Protein AF-A0A831W7E0-F1 (afdb_monomer)

Mean predicted aligned error: 6.82 Å

Nearest PDB structures (foldseek):
  6fxs-assembly1_A  TM=6.109E-01  e=4.363E+00  Trypanosoma brucei brucei TREU927
  7ysv-assembly1_D  TM=3.658E-01  e=7.411E+00  Rattus norvegicus
  1zgh-assembly1_A  TM=3.413E-01  e=7.411E+00  Acetivibrio thermocellus ATCC 27405

Solvent-accessible surface area (backbon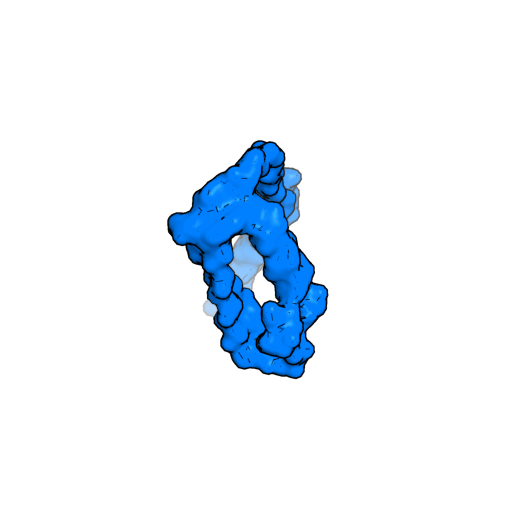e atoms only — not comparable to full-atom values): 5590 Å² total; per-residue (Å²): 110,68,69,57,55,52,50,52,52,50,51,53,51,50,52,51,52,52,56,78,64,41,91,83,43,89,85,60,87,74,84,72,87,78,79,80,82,69,73,76,45,86,26,63,92,43,73,48,76,41,83,38,65,61,34,38,93,49,41,43,64,51,53,55,54,55,65,69,58,31,59,61,58,42,77,46,78,42,69,62,80,47,86,65,48,22,81,80,40,97

Secondary structure (DSSP, 8-state):
-HHHHHHHHHHHHHHHHHHHH-TT-TT-----PPP--------TT-EEEEEESS-TTTHHHHHHHHHTT-TT-EEEEEE-S-SSSHHHH-

Radius of gyration: 21.56 Å; Cα contacts (8 Å, |Δi|>4): 87; chains: 1; bounding box: 42×24×62 Å

Structure (mmCIF, N/CA/C/O backbone):
data_AF-A0A831W7E0-F1
#
_entry.id   AF-A0A831W7E0-F1
#
loop_
_atom_site.group_PDB
_atom_site.id
_atom_site.type_symbol
_atom_site.label_atom_id
_atom_site.label_alt_id
_atom_site.label_comp_id
_atom_site.label_asym_id
_atom_site.label_entity_id
_atom_site.label_seq_id
_atom_site.pdbx_PDB_ins_code
_atom_site.Cartn_x
_atom_site.Cartn_y
_atom_site.Cartn_z
_atom_site.occupancy
_atom_site.B_iso_or_equiv
_atom_site.auth_seq_id
_atom_site.auth_comp_id
_atom_site.auth_asym_id
_atom_site.auth_atom_id
_atom_site.pdbx_PDB_model_num
ATOM 1 N N . MET A 1 1 ? 19.975 13.688 -39.332 1.00 66.25 1 MET A N 1
ATOM 2 C CA . MET A 1 1 ? 19.058 13.786 -38.173 1.00 66.25 1 MET A CA 1
ATOM 3 C C . MET A 1 1 ? 19.115 12.525 -37.330 1.00 66.25 1 MET A C 1
ATOM 5 O O . MET A 1 1 ? 19.282 12.641 -36.125 1.00 66.25 1 MET A O 1
ATOM 9 N N . ASP A 1 2 ? 19.099 11.346 -37.948 1.00 82.56 2 ASP A N 1
ATOM 10 C CA . ASP A 1 2 ? 19.116 10.055 -37.241 1.00 82.56 2 ASP A CA 1
ATOM 11 C C . ASP A 1 2 ? 20.344 9.872 -36.337 1.00 82.56 2 ASP A C 1
ATOM 13 O O . ASP A 1 2 ? 20.203 9.484 -35.183 1.00 82.56 2 ASP A O 1
ATOM 17 N N . SER A 1 3 ? 21.532 10.280 -36.797 1.00 89.69 3 SER A N 1
ATOM 18 C CA . SER A 1 3 ? 22.777 10.181 -36.017 1.00 89.69 3 SER A CA 1
ATOM 19 C C . SER A 1 3 ? 22.783 11.027 -34.734 1.00 89.69 3 SER A C 1
ATOM 21 O O . SER A 1 3 ? 23.433 10.666 -33.754 1.00 89.69 3 SER A O 1
ATOM 23 N N . VAL A 1 4 ? 22.058 12.152 -34.722 1.00 96.19 4 VAL A N 1
ATOM 24 C CA . VAL A 1 4 ? 21.947 13.027 -33.541 1.00 96.19 4 VAL A CA 1
ATOM 25 C C . VAL A 1 4 ? 21.052 12.368 -32.497 1.00 96.19 4 VAL A C 1
ATOM 27 O O . VAL A 1 4 ? 21.430 12.283 -31.331 1.00 96.19 4 VAL A O 1
ATOM 30 N N . TRP A 1 5 ? 19.907 11.826 -32.918 1.00 96.69 5 TRP A N 1
ATOM 31 C CA . TRP A 1 5 ? 19.004 11.094 -32.030 1.00 96.69 5 TRP A CA 1
ATOM 32 C C . TRP A 1 5 ? 19.663 9.848 -31.442 1.00 96.69 5 TRP A C 1
ATOM 34 O O . TRP A 1 5 ? 19.559 9.618 -30.238 1.00 96.69 5 TRP A O 1
ATOM 44 N N . THR A 1 6 ? 20.413 9.088 -32.247 1.00 96.25 6 THR A N 1
ATOM 45 C CA . THR A 1 6 ? 21.162 7.928 -31.742 1.00 96.25 6 THR A CA 1
ATOM 46 C C . THR A 1 6 ? 22.242 8.329 -30.742 1.00 96.25 6 THR A C 1
ATOM 48 O O . THR A 1 6 ? 22.413 7.646 -29.738 1.00 96.25 6 THR A O 1
ATOM 51 N N . ALA A 1 7 ? 22.949 9.442 -30.968 1.00 97.19 7 ALA A N 1
ATOM 52 C CA . ALA A 1 7 ? 23.972 9.922 -30.040 1.00 97.19 7 ALA A CA 1
ATOM 53 C C . ALA A 1 7 ? 23.365 10.374 -28.702 1.00 97.19 7 ALA A C 1
ATOM 55 O O . ALA A 1 7 ? 23.895 10.045 -27.639 1.00 97.19 7 ALA A O 1
ATOM 56 N N . LEU A 1 8 ? 22.224 11.070 -28.740 1.00 97.81 8 LEU A N 1
ATOM 57 C CA . LEU A 1 8 ? 21.489 11.465 -27.537 1.00 97.81 8 LEU A CA 1
ATOM 58 C C . LEU A 1 8 ? 20.971 10.244 -26.768 1.00 97.81 8 LEU A C 1
ATOM 60 O O . LEU A 1 8 ? 21.167 10.162 -25.557 1.00 97.81 8 LEU A O 1
ATOM 64 N N . ALA A 1 9 ? 20.380 9.268 -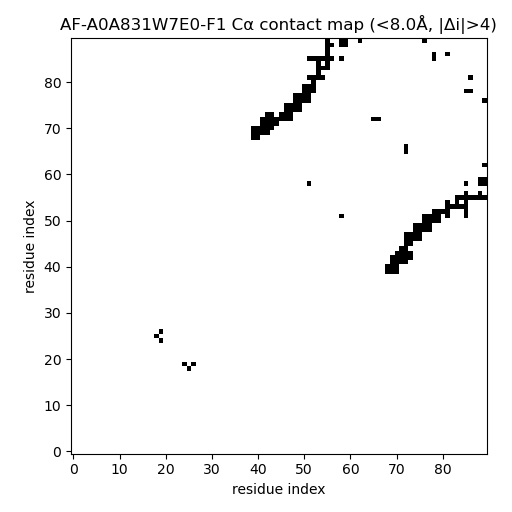27.465 1.00 97.50 9 ALA A N 1
ATOM 65 C CA . ALA A 1 9 ? 19.900 8.029 -26.856 1.00 97.50 9 ALA A CA 1
ATOM 66 C C . ALA A 1 9 ? 21.044 7.217 -26.227 1.00 97.50 9 ALA A C 1
ATOM 68 O O . ALA A 1 9 ? 20.922 6.762 -25.091 1.00 97.50 9 ALA A O 1
ATOM 69 N N . ALA A 1 10 ? 22.178 7.087 -26.923 1.00 97.75 10 ALA A N 1
ATOM 70 C CA . ALA A 1 10 ? 23.358 6.400 -26.401 1.00 97.75 10 ALA A CA 1
ATOM 71 C C . ALA A 1 10 ? 23.935 7.115 -25.171 1.00 97.75 10 ALA A C 1
ATOM 73 O O . ALA A 1 10 ? 24.267 6.466 -24.183 1.00 97.75 10 ALA A O 1
ATOM 74 N N . THR A 1 11 ? 23.994 8.448 -25.193 1.00 98.25 11 THR A N 1
ATOM 75 C CA . THR A 1 11 ? 24.459 9.243 -24.047 1.00 98.25 11 THR A CA 1
ATOM 76 C C . THR A 1 11 ? 23.533 9.069 -22.844 1.00 98.25 11 THR A C 1
ATOM 78 O O . THR A 1 11 ? 24.007 8.802 -21.743 1.00 98.25 11 THR A O 1
ATOM 81 N N . ALA A 1 12 ? 22.214 9.143 -23.042 1.00 98.06 12 ALA A N 1
ATOM 82 C CA . ALA A 1 12 ? 21.242 8.911 -21.975 1.00 98.06 12 ALA A CA 1
ATOM 83 C C . ALA A 1 12 ? 21.352 7.491 -21.398 1.00 98.06 12 ALA A C 1
ATOM 85 O O . ALA A 1 12 ? 21.345 7.322 -20.179 1.00 98.06 12 ALA A O 1
ATOM 86 N N . ALA A 1 13 ? 21.513 6.477 -22.254 1.00 98.06 13 ALA A N 1
ATOM 87 C CA . ALA A 1 13 ? 21.722 5.102 -21.816 1.00 98.06 13 ALA A CA 1
ATOM 88 C C . ALA A 1 13 ? 23.000 4.970 -20.974 1.00 98.06 13 ALA A C 1
ATOM 90 O O . ALA A 1 13 ? 22.962 4.367 -19.905 1.00 98.06 13 ALA A O 1
ATOM 91 N N . LEU A 1 14 ? 24.112 5.575 -21.405 1.00 98.31 14 LEU A N 1
ATOM 92 C CA . LEU A 1 14 ? 25.368 5.575 -20.648 1.00 98.31 14 LEU A CA 1
ATOM 93 C C . LEU A 1 14 ? 25.224 6.255 -19.283 1.00 98.31 14 LEU A C 1
ATOM 95 O O . LEU A 1 14 ? 25.760 5.746 -18.305 1.00 98.31 14 LEU A O 1
ATOM 99 N N . LEU A 1 15 ? 24.474 7.357 -19.191 1.00 97.75 15 LEU A N 1
ATOM 100 C CA . LEU A 1 15 ? 24.192 8.018 -17.914 1.00 97.75 15 LEU A CA 1
ATOM 101 C C . LEU A 1 15 ? 23.365 7.127 -16.977 1.00 97.75 15 LEU A C 1
ATOM 103 O O . LEU A 1 15 ? 23.674 7.052 -15.790 1.00 97.75 15 LEU A O 1
ATOM 107 N N . TRP A 1 16 ? 22.364 6.407 -17.495 1.00 97.38 16 TRP A N 1
ATOM 108 C CA . TRP A 1 16 ? 21.603 5.429 -16.708 1.00 97.38 16 TRP A CA 1
ATOM 109 C C . TRP A 1 16 ? 22.465 4.254 -16.243 1.00 97.38 16 TRP A C 1
ATOM 111 O O . TRP A 1 16 ? 22.379 3.864 -15.080 1.00 97.38 16 TRP A O 1
ATOM 121 N N . TRP A 1 17 ? 23.325 3.715 -17.109 1.00 97.69 17 TRP A N 1
ATOM 122 C CA . TRP A 1 17 ? 24.274 2.662 -16.735 1.00 97.69 17 TRP A CA 1
ATOM 123 C C . TRP A 1 17 ? 25.271 3.139 -15.682 1.00 97.69 17 TRP A C 1
ATOM 125 O O . TRP A 1 17 ? 25.520 2.427 -14.713 1.00 97.69 17 TRP A O 1
ATOM 135 N N . ALA A 1 18 ? 25.807 4.350 -15.844 1.00 96.94 18 ALA A N 1
ATOM 136 C CA . ALA A 1 18 ? 26.696 4.962 -14.869 1.00 96.94 18 ALA A CA 1
ATOM 137 C C . ALA A 1 18 ? 25.987 5.155 -13.528 1.00 96.94 18 ALA A C 1
ATOM 139 O O . ALA A 1 18 ? 26.560 4.775 -12.512 1.00 96.94 18 ALA A O 1
ATOM 140 N N . LEU A 1 19 ? 24.740 5.659 -13.531 1.00 96.88 19 LEU A N 1
ATOM 141 C CA . LEU A 1 19 ? 23.896 5.732 -12.341 1.00 96.88 19 LEU A CA 1
ATOM 142 C C . LEU A 1 19 ? 23.821 4.342 -11.713 1.00 96.88 19 LEU A C 1
ATOM 144 O O . LEU A 1 19 ? 24.369 4.197 -10.638 1.00 96.88 19 LEU A O 1
ATOM 148 N N . LEU A 1 20 ? 23.307 3.317 -12.405 1.00 96.00 20 LEU A N 1
ATOM 149 C CA . LEU A 1 20 ? 23.155 1.934 -11.908 1.00 96.00 20 LEU A CA 1
ATOM 150 C C . LEU A 1 20 ? 24.454 1.238 -11.446 1.00 96.00 20 LEU A C 1
ATOM 152 O O . LEU A 1 20 ? 24.390 0.225 -10.747 1.00 96.00 20 LEU A O 1
ATOM 156 N N . ALA A 1 21 ? 25.627 1.745 -11.822 1.00 95.88 21 ALA A N 1
ATOM 157 C CA . ALA A 1 21 ? 26.919 1.207 -11.402 1.00 95.88 21 ALA A CA 1
ATOM 158 C C . ALA A 1 21 ? 27.468 1.850 -10.113 1.00 95.88 21 ALA A C 1
ATOM 160 O O . ALA A 1 21 ? 28.433 1.332 -9.546 1.00 95.88 21 ALA A O 1
ATOM 161 N N . LEU A 1 22 ? 26.886 2.955 -9.621 1.00 96.12 22 LEU A N 1
ATOM 162 C CA . LEU A 1 22 ? 27.401 3.651 -8.434 1.00 96.12 22 LEU A CA 1
ATOM 163 C C . LEU A 1 22 ? 27.305 2.762 -7.178 1.00 96.12 22 LEU A C 1
ATOM 165 O O . LEU A 1 22 ? 26.233 2.231 -6.868 1.00 96.12 22 LEU A O 1
ATOM 169 N N . PRO A 1 23 ? 28.387 2.632 -6.389 1.00 93.94 23 PRO A N 1
ATOM 170 C CA . PRO A 1 23 ? 28.452 1.658 -5.299 1.00 93.94 23 PRO A CA 1
ATOM 171 C C . PRO A 1 23 ? 27.460 1.933 -4.159 1.00 93.94 23 PRO A C 1
ATOM 173 O O . PRO A 1 23 ? 27.031 0.994 -3.492 1.00 93.94 23 PRO A O 1
ATOM 176 N N . TRP A 1 24 ? 27.041 3.189 -3.962 1.00 91.94 24 TRP A N 1
ATOM 177 C CA . TRP A 1 24 ? 26.067 3.575 -2.930 1.00 91.94 24 TRP A CA 1
ATOM 178 C C . TRP A 1 24 ? 24.602 3.362 -3.339 1.00 91.94 24 TRP A C 1
ATOM 180 O O . TRP A 1 24 ? 23.708 3.636 -2.545 1.00 91.94 24 TRP A O 1
ATOM 190 N N . ARG A 1 25 ? 24.345 2.848 -4.551 1.00 92.00 25 ARG A N 1
ATOM 191 C CA . ARG A 1 25 ? 23.009 2.485 -5.057 1.00 92.00 25 ARG A CA 1
ATOM 192 C C . ARG A 1 25 ? 21.922 3.542 -4.776 1.00 92.00 25 ARG A C 1
ATOM 194 O O . ARG A 1 25 ? 20.906 3.196 -4.180 1.00 92.00 25 ARG A O 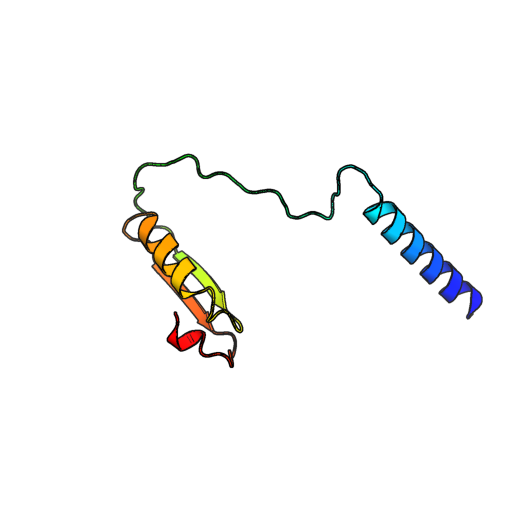1
ATOM 201 N N . PRO A 1 26 ? 22.081 4.805 -5.221 1.00 89.31 26 PRO A N 1
ATOM 202 C CA . PRO A 1 26 ? 21.137 5.898 -4.953 1.00 89.31 26 PRO A CA 1
ATOM 203 C C . PRO A 1 26 ? 19.709 5.654 -5.467 1.00 89.31 26 PRO A C 1
ATOM 205 O O . PRO A 1 26 ? 18.779 6.304 -5.011 1.00 89.31 26 PRO A O 1
ATOM 208 N N . TRP A 1 27 ? 19.510 4.710 -6.392 1.00 89.19 27 TRP A N 1
ATOM 209 C CA . TRP A 1 27 ? 18.182 4.281 -6.855 1.00 89.19 27 TRP A CA 1
ATOM 210 C C . TRP A 1 27 ? 17.507 3.265 -5.922 1.00 89.19 27 TRP A C 1
ATOM 212 O O . TRP A 1 27 ? 16.367 2.868 -6.160 1.00 89.19 27 TRP A O 1
ATOM 222 N N . ARG A 1 28 ? 18.207 2.768 -4.897 1.00 91.88 28 ARG A N 1
ATOM 223 C CA . ARG A 1 28 ? 17.702 1.713 -4.022 1.00 91.88 28 ARG A CA 1
ATOM 224 C C . ARG A 1 28 ? 16.876 2.316 -2.889 1.00 91.88 28 ARG A C 1
ATOM 226 O O . ARG A 1 28 ? 17.418 2.862 -1.939 1.00 91.88 28 ARG A O 1
ATOM 233 N N . THR A 1 29 ? 15.572 2.074 -2.908 1.00 87.44 29 THR A N 1
ATOM 234 C CA . THR A 1 29 ? 14.643 2.403 -1.815 1.00 87.44 29 THR A CA 1
ATOM 235 C C . THR A 1 29 ? 14.632 1.307 -0.738 1.00 87.44 29 THR A C 1
ATOM 237 O O . THR A 1 29 ? 13.594 0.720 -0.441 1.00 87.44 29 THR A O 1
ATOM 240 N N . ALA A 1 30 ? 15.809 0.942 -0.216 1.00 84.12 30 ALA A N 1
ATOM 241 C CA . ALA A 1 30 ? 15.940 -0.106 0.810 1.00 84.12 30 ALA A CA 1
ATOM 242 C C . ALA A 1 30 ? 15.991 0.432 2.243 1.00 84.12 30 ALA A C 1
ATOM 244 O O . ALA A 1 30 ? 15.999 -0.368 3.180 1.00 84.12 30 ALA A O 1
ATOM 245 N N . GLU A 1 31 ? 16.046 1.752 2.414 1.00 82.81 31 GLU A N 1
ATOM 246 C CA . GLU A 1 31 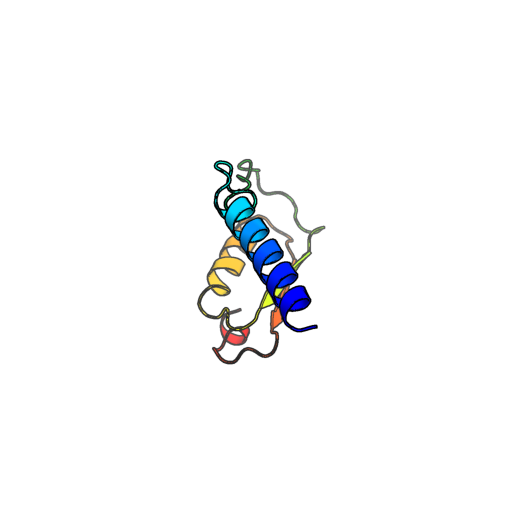? 15.988 2.361 3.735 1.00 82.81 31 GLU A CA 1
ATOM 247 C C . GLU A 1 31 ? 14.664 2.010 4.413 1.00 82.81 31 GLU A C 1
ATOM 249 O O . GLU A 1 31 ? 13.581 2.129 3.837 1.00 82.81 31 GLU A O 1
ATOM 254 N N . ARG A 1 32 ? 14.773 1.533 5.650 1.00 81.69 32 ARG A N 1
ATOM 255 C CA . ARG A 1 32 ? 13.646 1.242 6.525 1.00 81.69 32 ARG A CA 1
ATOM 256 C C . ARG A 1 32 ? 13.803 2.115 7.751 1.00 81.69 32 ARG A C 1
ATOM 258 O O . ARG A 1 32 ? 14.818 2.030 8.434 1.00 81.69 32 ARG A O 1
ATOM 265 N N . LEU A 1 33 ? 12.803 2.946 8.014 1.00 82.19 33 LEU A N 1
ATOM 266 C CA . LEU A 1 33 ? 12.723 3.664 9.277 1.00 82.19 33 LEU A CA 1
ATOM 267 C C . LEU A 1 33 ? 12.341 2.651 10.356 1.00 82.19 33 LEU A C 1
ATOM 269 O O . LEU A 1 33 ? 11.287 2.017 10.271 1.00 82.19 33 LEU A O 1
ATOM 273 N N . GLU A 1 34 ? 13.214 2.462 11.340 1.00 79.94 34 GLU A N 1
ATOM 274 C CA . GLU A 1 34 ? 12.879 1.670 12.517 1.00 79.94 34 GLU A CA 1
ATOM 275 C C . GLU A 1 34 ? 11.963 2.490 13.427 1.00 79.94 34 GLU A C 1
ATOM 277 O O . GLU A 1 34 ? 12.241 3.647 13.747 1.00 79.94 34 GLU A O 1
ATOM 282 N N . GLY A 1 35 ? 10.847 1.889 13.839 1.00 71.94 35 GLY A N 1
ATOM 283 C CA . GLY A 1 35 ? 9.996 2.485 14.858 1.00 71.94 35 GLY A CA 1
ATOM 284 C C . GLY A 1 35 ? 10.708 2.440 16.205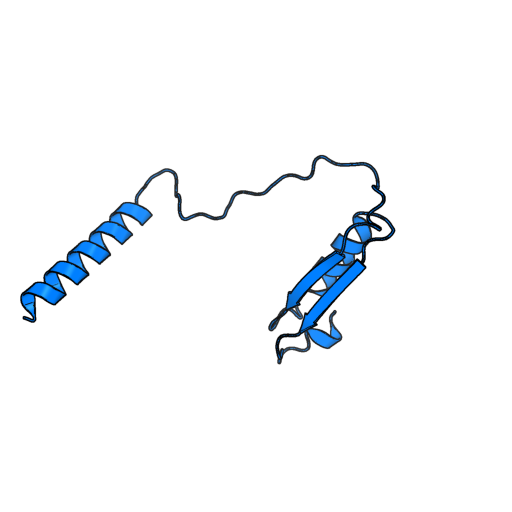 1.00 71.94 35 GLY A C 1
ATOM 285 O O . GLY A 1 35 ? 11.141 1.375 16.643 1.00 71.94 35 GLY A O 1
ATOM 286 N N . THR A 1 36 ? 10.796 3.576 16.895 1.00 70.50 36 THR A N 1
ATOM 287 C CA . THR A 1 36 ? 11.396 3.683 18.232 1.00 70.50 36 THR A CA 1
ATOM 288 C C . THR A 1 36 ? 10.455 3.127 19.306 1.00 70.50 36 THR A C 1
ATOM 290 O O . THR A 1 36 ? 10.096 3.867 20.211 1.00 70.50 36 THR A O 1
ATOM 293 N N . GLY A 1 37 ? 9.978 1.881 19.172 1.00 65.62 37 GLY A N 1
ATOM 294 C CA . GLY A 1 37 ? 9.200 1.126 20.174 1.00 65.62 37 GLY A CA 1
ATOM 295 C C . GLY A 1 37 ? 8.301 1.956 21.100 1.00 65.62 37 GLY A C 1
ATOM 296 O O . GLY A 1 37 ? 8.367 1.784 22.316 1.00 65.62 37 GLY A O 1
ATOM 297 N N . ALA A 1 38 ? 7.548 2.917 20.553 1.00 64.69 38 ALA A N 1
ATOM 298 C CA . ALA A 1 38 ? 6.896 3.932 21.366 1.00 64.69 38 ALA A CA 1
ATOM 299 C C . ALA A 1 38 ? 5.700 3.320 22.100 1.00 64.69 38 ALA A C 1
ATOM 301 O O . ALA A 1 38 ? 4.968 2.502 21.541 1.00 64.69 38 ALA A O 1
ATOM 302 N N . ALA A 1 39 ? 5.502 3.727 23.356 1.00 65.88 39 ALA A N 1
ATOM 303 C CA . ALA A 1 39 ? 4.289 3.413 24.097 1.00 65.88 39 ALA A CA 1
ATOM 304 C C . ALA A 1 39 ? 3.051 3.845 23.294 1.00 65.88 39 ALA A C 1
ATOM 306 O O . ALA A 1 39 ? 3.120 4.809 22.524 1.00 65.88 39 AL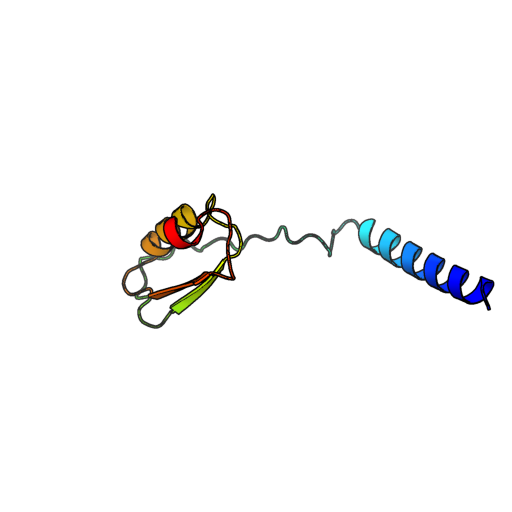A A O 1
ATOM 307 N N . ALA A 1 40 ? 1.932 3.138 23.491 1.00 68.62 40 ALA A N 1
ATOM 308 C CA . ALA A 1 40 ? 0.665 3.434 22.831 1.00 68.62 40 ALA A CA 1
ATOM 309 C C . ALA A 1 40 ? 0.367 4.938 22.923 1.00 68.62 40 ALA A C 1
ATOM 311 O O . ALA A 1 40 ? 0.122 5.475 24.003 1.00 68.62 40 ALA A O 1
ATOM 312 N N . SER A 1 41 ? 0.467 5.614 21.782 1.00 76.75 41 SER A N 1
ATOM 313 C CA . SER A 1 41 ? 0.200 7.042 21.666 1.00 76.75 41 SER A CA 1
ATOM 314 C C . SER A 1 41 ? -1.273 7.232 21.325 1.00 76.75 41 SER A C 1
ATOM 316 O O . SER A 1 41 ? -1.871 6.377 20.672 1.00 76.75 41 SER A O 1
ATOM 318 N N . ASP A 1 42 ? -1.875 8.334 21.769 1.00 87.06 42 ASP A N 1
ATOM 319 C CA . ASP A 1 42 ? -3.193 8.718 21.269 1.00 87.06 42 ASP A CA 1
ATOM 320 C C . ASP A 1 42 ? -3.060 9.127 19.797 1.00 87.06 42 ASP A C 1
ATOM 322 O O . ASP A 1 42 ? -2.390 10.109 19.470 1.00 87.06 42 ASP A O 1
ATOM 326 N N . LEU A 1 43 ? -3.672 8.346 18.906 1.00 92.00 43 LEU A N 1
ATOM 327 C CA . LEU A 1 43 ? -3.620 8.556 17.461 1.00 92.00 43 LEU A CA 1
ATOM 328 C C . LEU A 1 43 ? -4.895 9.213 16.918 1.00 92.00 43 LEU A C 1
ATOM 330 O O . LEU A 1 43 ? -5.071 9.279 15.703 1.00 92.00 43 LEU A O 1
ATOM 334 N N . SER A 1 44 ? -5.770 9.739 17.780 1.00 94.00 44 SER A N 1
ATOM 335 C CA . SER A 1 44 ? -7.019 10.411 17.381 1.00 94.00 44 SER A CA 1
ATOM 336 C C . SER A 1 44 ? -6.820 11.595 16.421 1.00 94.00 44 SER A C 1
ATOM 338 O O . SER A 1 44 ? -7.689 11.887 15.592 1.00 94.00 44 SER A O 1
ATOM 340 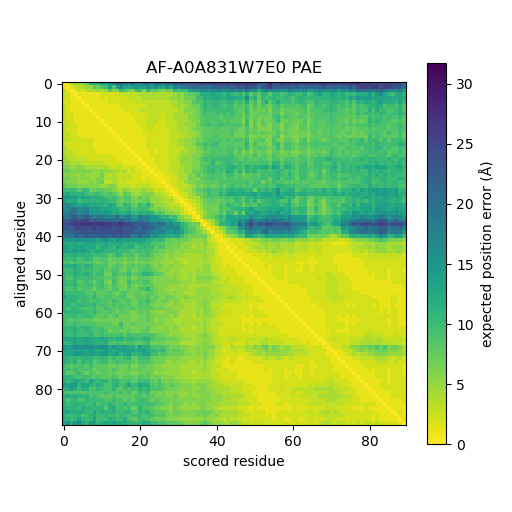N N . GLY A 1 45 ? -5.657 12.253 16.484 1.00 94.62 45 GLY A N 1
ATOM 341 C CA . GLY A 1 45 ? -5.254 13.325 15.569 1.00 94.62 45 GLY A CA 1
ATOM 342 C C . GLY A 1 45 ? -4.739 12.855 14.202 1.00 94.62 45 GLY A C 1
ATOM 343 O O . GLY A 1 45 ? -4.492 13.691 13.334 1.00 94.62 45 GLY A O 1
ATOM 344 N N . VAL A 1 46 ? -4.576 11.546 13.988 1.00 93.81 46 VAL A N 1
ATOM 345 C CA . VAL A 1 46 ? -3.988 10.961 12.776 1.00 93.81 46 VAL A CA 1
ATOM 346 C C . VAL A 1 46 ? -5.048 10.194 11.986 1.00 93.81 46 VAL A C 1
ATOM 348 O O . VAL A 1 46 ? -5.822 9.405 12.528 1.00 93.81 46 VAL A O 1
ATOM 351 N N . THR A 1 47 ? -5.060 10.402 10.669 1.00 96.88 47 THR A N 1
ATOM 352 C CA . THR A 1 47 ? -5.852 9.600 9.731 1.00 96.88 47 THR A CA 1
ATOM 353 C C . THR A 1 47 ? -4.920 8.997 8.686 1.00 96.88 47 THR A C 1
ATOM 355 O O . THR A 1 47 ? -4.200 9.727 8.007 1.00 96.88 47 THR A O 1
ATOM 358 N N . VAL A 1 48 ? -4.944 7.675 8.542 1.00 96.94 48 VAL A N 1
ATOM 359 C CA . VAL A 1 48 ? -4.217 6.943 7.499 1.00 96.94 48 VAL A CA 1
ATOM 360 C C . VAL A 1 48 ? -5.104 6.837 6.267 1.00 96.94 48 VAL A C 1
ATOM 362 O O . VAL A 1 48 ? -6.219 6.328 6.350 1.00 96.94 48 VAL A O 1
ATOM 365 N N . LEU A 1 49 ? -4.604 7.297 5.124 1.00 97.88 49 LEU A N 1
ATOM 366 C CA . LEU A 1 49 ? -5.238 7.120 3.821 1.00 97.88 49 LEU A CA 1
ATOM 367 C C . LEU A 1 49 ? -4.454 6.066 3.035 1.00 97.88 49 LEU A C 1
ATOM 369 O O . LEU A 1 49 ? -3.252 6.236 2.829 1.00 97.88 49 LEU A O 1
ATOM 373 N N . ILE A 1 50 ? -5.119 4.996 2.606 1.00 97.44 50 ILE A N 1
ATOM 374 C CA . ILE A 1 50 ? -4.502 3.887 1.870 1.00 97.44 50 ILE A CA 1
ATOM 375 C C . ILE A 1 50 ? -5.135 3.803 0.478 1.00 97.44 50 ILE A C 1
ATOM 377 O O . ILE A 1 50 ? -6.263 3.321 0.372 1.00 97.44 50 ILE A O 1
ATOM 381 N N . PRO A 1 51 ? -4.454 4.249 -0.590 1.00 97.62 51 PRO A N 1
ATOM 382 C CA . PRO A 1 51 ? -4.846 3.883 -1.946 1.00 97.62 51 PRO A CA 1
ATOM 383 C C . PRO A 1 51 ? -4.540 2.398 -2.173 1.00 97.62 51 PRO A C 1
ATOM 385 O O . PRO A 1 51 ? -3.438 1.944 -1.859 1.00 97.62 51 PRO A O 1
ATOM 388 N N . ALA A 1 52 ? -5.499 1.642 -2.701 1.00 97.69 52 ALA A N 1
ATOM 389 C CA . ALA A 1 52 ? -5.363 0.206 -2.909 1.00 97.69 52 ALA A CA 1
ATOM 390 C C . ALA A 1 52 ? -5.817 -0.190 -4.324 1.00 97.69 52 ALA A C 1
ATOM 392 O O . ALA A 1 52 ? -6.962 0.053 -4.693 1.00 97.69 52 ALA A O 1
ATOM 393 N N . ARG A 1 53 ? -4.921 -0.814 -5.103 1.00 98.12 53 ARG A N 1
ATOM 394 C CA . ARG A 1 53 ? -5.222 -1.460 -6.393 1.00 98.12 53 ARG A CA 1
ATOM 395 C C . ARG A 1 53 ? -4.649 -2.866 -6.369 1.00 98.12 53 ARG A C 1
ATOM 397 O O . ARG A 1 53 ? -3.435 -3.032 -6.431 1.00 98.12 53 ARG A O 1
ATOM 404 N N . ASN A 1 54 ? -5.517 -3.866 -6.366 1.00 98.19 54 ASN A N 1
ATOM 405 C CA . ASN A 1 54 ? -5.129 -5.274 -6.354 1.00 98.19 54 ASN A CA 1
ATOM 406 C C . ASN A 1 54 ? -4.185 -5.656 -5.187 1.00 98.19 54 ASN A C 1
ATOM 408 O O . ASN A 1 54 ? -3.127 -6.259 -5.377 1.00 98.19 54 ASN A O 1
ATOM 412 N N . GLU A 1 55 ? -4.573 -5.269 -3.973 1.00 98.25 55 GLU A N 1
ATOM 413 C CA . GLU A 1 55 ? -3.861 -5.492 -2.712 1.00 98.25 55 GLU A CA 1
ATOM 414 C C . GLU A 1 55 ? -4.555 -6.545 -1.821 1.00 98.25 55 GLU A C 1
ATOM 416 O O . GLU A 1 55 ? -4.316 -6.595 -0.611 1.00 98.25 55 GLU A O 1
ATOM 421 N N . ALA A 1 56 ? -5.412 -7.420 -2.366 1.00 98.12 56 ALA A N 1
ATOM 422 C CA . ALA A 1 56 ? -6.178 -8.385 -1.561 1.00 98.12 56 ALA A CA 1
ATOM 423 C C . ALA A 1 56 ? -5.286 -9.293 -0.693 1.00 98.12 56 ALA A C 1
ATOM 425 O O . ALA A 1 56 ? -5.658 -9.680 0.414 1.00 98.12 56 ALA A O 1
ATOM 426 N N . ALA A 1 57 ? -4.075 -9.603 -1.166 1.00 98.12 57 ALA A N 1
ATOM 427 C CA . ALA A 1 57 ? -3.112 -10.437 -0.448 1.00 98.12 57 ALA A CA 1
ATOM 428 C C . ALA A 1 57 ? -2.423 -9.731 0.739 1.00 98.12 57 ALA A C 1
ATOM 430 O O . ALA A 1 57 ? -1.818 -10.391 1.588 1.00 98.12 57 ALA A O 1
ATOM 431 N N . THR A 1 58 ? -2.455 -8.399 0.799 1.00 97.50 58 THR A N 1
ATOM 432 C CA . THR A 1 58 ? -1.639 -7.592 1.723 1.00 97.50 58 THR A CA 1
ATOM 433 C C . THR A 1 58 ? -2.484 -6.711 2.639 1.00 97.50 58 THR A C 1
ATOM 435 O O . THR A 1 58 ? -2.100 -6.533 3.802 1.00 97.50 58 THR A O 1
ATOM 438 N N . ILE A 1 59 ? -3.627 -6.203 2.163 1.00 97.88 59 ILE A N 1
ATOM 439 C CA . ILE A 1 59 ? -4.405 -5.147 2.825 1.00 97.88 59 ILE A CA 1
ATOM 440 C C . ILE A 1 59 ? -4.852 -5.537 4.237 1.00 97.88 59 ILE A C 1
ATOM 442 O O . ILE A 1 59 ? -4.610 -4.783 5.179 1.00 97.88 59 ILE A O 1
ATOM 446 N N . GLY A 1 60 ? -5.354 -6.759 4.442 1.00 97.31 60 GLY A N 1
ATOM 447 C CA . GLY A 1 60 ? -5.788 -7.219 5.767 1.00 97.31 60 GLY A CA 1
ATOM 448 C C . GLY A 1 60 ? -4.658 -7.227 6.807 1.00 97.31 60 GLY A C 1
ATOM 449 O O . GLY A 1 60 ? -4.843 -6.805 7.950 1.00 97.31 60 GLY A O 1
ATOM 450 N N . ARG A 1 61 ? -3.438 -7.623 6.411 1.00 97.25 61 ARG A N 1
ATOM 451 C CA . ARG A 1 61 ? -2.257 -7.582 7.296 1.00 97.25 61 ARG A CA 1
ATOM 452 C C . ARG A 1 61 ? -1.863 -6.145 7.642 1.00 97.25 61 ARG A C 1
ATOM 454 O O . ARG A 1 61 ? -1.423 -5.895 8.762 1.00 97.25 61 ARG A O 1
ATOM 461 N N . ILE A 1 62 ? -1.995 -5.217 6.695 1.00 95.69 62 ILE A N 1
ATOM 462 C CA . ILE A 1 62 ? -1.699 -3.794 6.908 1.00 95.69 62 ILE A CA 1
ATOM 463 C C . ILE A 1 62 ? -2.683 -3.205 7.920 1.00 95.69 62 ILE A C 1
ATOM 465 O O . ILE A 1 62 ? -2.254 -2.588 8.893 1.00 95.69 62 ILE A O 1
ATOM 469 N N . LEU A 1 63 ? -3.982 -3.448 7.743 1.00 96.25 63 LEU A N 1
ATOM 470 C CA . LEU A 1 63 ? -5.019 -2.946 8.645 1.00 96.25 63 LEU A CA 1
ATOM 471 C C . LEU A 1 63 ? -4.871 -3.510 10.061 1.00 96.25 63 LEU A C 1
A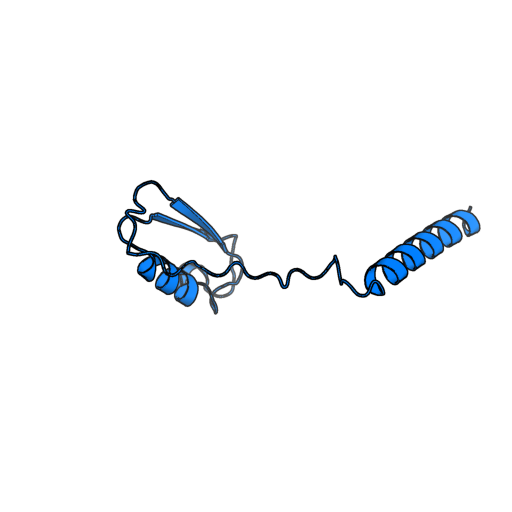TOM 473 O O . LEU A 1 63 ? -4.931 -2.752 11.029 1.00 96.25 63 LEU A O 1
ATOM 477 N N . ALA A 1 64 ? -4.573 -4.806 10.192 1.00 94.38 64 ALA A N 1
ATOM 478 C CA . ALA A 1 64 ? -4.280 -5.419 11.486 1.00 94.38 64 ALA A CA 1
ATOM 479 C C . ALA A 1 64 ? -3.050 -4.789 12.165 1.00 94.38 64 ALA A C 1
ATOM 481 O O . ALA A 1 64 ? -3.071 -4.515 13.365 1.00 94.38 64 ALA A O 1
ATOM 482 N N . ALA A 1 65 ? -1.985 -4.514 11.404 1.00 92.12 65 ALA A N 1
ATOM 483 C CA . ALA A 1 65 ? -0.789 -3.862 11.931 1.00 92.12 65 ALA A CA 1
ATOM 484 C C . ALA A 1 65 ? -1.052 -2.409 12.365 1.00 92.12 65 ALA A C 1
ATOM 486 O O . ALA A 1 65 ? -0.506 -1.977 13.379 1.00 92.12 65 ALA A O 1
ATOM 487 N N . LEU A 1 66 ? -1.893 -1.669 11.632 1.00 92.38 66 LEU A N 1
ATOM 488 C CA . LEU A 1 66 ? -2.303 -0.305 11.983 1.00 92.38 66 LEU A CA 1
ATOM 489 C C . LEU A 1 66 ? -3.171 -0.277 13.243 1.00 92.38 66 LEU A C 1
ATOM 491 O O . LEU A 1 66 ? -2.932 0.547 14.122 1.00 92.38 66 LEU A O 1
ATOM 495 N N . ALA A 1 67 ? -4.114 -1.212 13.375 1.00 89.94 67 ALA A N 1
ATOM 496 C CA . ALA A 1 67 ? -4.931 -1.355 14.580 1.00 89.94 67 ALA A CA 1
ATOM 497 C C . ALA A 1 67 ? -4.081 -1.624 15.838 1.00 89.94 67 ALA A C 1
ATOM 499 O O . ALA A 1 67 ? -4.461 -1.232 16.939 1.00 89.94 67 ALA A O 1
ATOM 500 N N . GLY A 1 68 ? -2.912 -2.253 15.675 1.00 88.75 68 GLY A N 1
ATOM 501 C CA . GLY A 1 68 ? -1.955 -2.501 16.754 1.00 88.75 68 GLY A CA 1
ATOM 502 C C . GLY A 1 68 ? -1.079 -1.306 17.158 1.00 88.75 68 GLY A C 1
ATOM 503 O O . GLY A 1 68 ? -0.362 -1.419 18.148 1.00 88.75 68 GLY A O 1
ATOM 504 N N . GLN A 1 69 ? -1.102 -0.179 16.431 1.00 87.06 69 GLN A N 1
ATOM 505 C CA . GLN A 1 69 ? -0.239 0.983 16.721 1.00 87.06 69 GLN A CA 1
ATOM 506 C C . GLN A 1 69 ? -0.716 1.801 17.932 1.00 87.06 69 GLN A C 1
ATOM 508 O O . GLN A 1 69 ? 0.098 2.378 18.651 1.00 87.06 69 GLN A O 1
ATOM 513 N N . GLY A 1 70 ? -2.028 1.876 18.158 1.00 86.31 70 GLY A N 1
ATOM 514 C CA . GLY A 1 70 ? -2.606 2.676 19.234 1.00 86.31 70 GLY A CA 1
ATOM 515 C C . GLY A 1 70 ? -4.086 2.998 19.015 1.00 86.31 70 GLY A C 1
ATOM 516 O O . GLY A 1 70 ? -4.607 2.836 17.908 1.00 86.31 70 GLY A O 1
ATOM 517 N N . PRO A 1 71 ? -4.792 3.440 20.066 1.00 88.94 71 PRO A N 1
ATOM 518 C CA . PRO A 1 71 ? -6.205 3.787 19.981 1.00 88.94 71 PRO A CA 1
ATOM 519 C C . PRO A 1 71 ? -6.434 5.080 19.183 1.00 88.94 71 PRO A C 1
ATOM 521 O O . PRO A 1 71 ? -5.563 5.942 19.085 1.00 88.94 71 PRO A O 1
ATOM 524 N N . GLY A 1 72 ? -7.646 5.235 18.644 1.00 90.69 72 GLY A N 1
ATOM 525 C CA . GLY A 1 72 ? -8.095 6.477 18.000 1.00 90.69 72 GLY A CA 1
ATOM 526 C C . GLY A 1 72 ? -7.649 6.666 16.547 1.00 90.69 72 GLY A C 1
ATOM 527 O O . GLY A 1 72 ? -8.147 7.577 15.889 1.00 90.69 72 GLY A O 1
ATOM 528 N N . LEU A 1 73 ? -6.779 5.798 16.021 1.00 93.88 73 LEU A N 1
ATOM 529 C CA . LEU A 1 73 ? -6.328 5.865 14.634 1.00 93.88 73 LEU A CA 1
ATOM 530 C C . LEU A 1 73 ? -7.501 5.656 13.665 1.00 93.88 73 LEU A C 1
ATOM 532 O O . LEU A 1 73 ? -8.169 4.621 13.692 1.00 93.88 73 LEU A O 1
ATOM 536 N N . ARG A 1 74 ? -7.728 6.621 12.772 1.00 96.44 74 ARG A N 1
ATOM 537 C CA . ARG A 1 74 ? -8.699 6.479 11.678 1.00 96.44 74 ARG A CA 1
ATOM 538 C C . ARG A 1 74 ? -7.998 5.957 10.435 1.00 96.44 74 ARG A C 1
ATOM 540 O O . ARG A 1 74 ? -6.933 6.458 10.084 1.00 96.44 74 ARG A O 1
ATOM 547 N N . VAL A 1 75 ? -8.610 5.002 9.744 1.00 97.12 75 VAL A N 1
ATOM 548 C CA . VAL A 1 75 ? -8.087 4.457 8.486 1.00 97.12 75 VAL A CA 1
ATOM 549 C C . VAL A 1 75 ? -9.152 4.581 7.404 1.00 97.12 75 VAL A C 1
ATOM 551 O O . VAL A 1 75 ? -10.305 4.218 7.621 1.00 97.12 75 VAL A O 1
ATOM 554 N N . VAL A 1 76 ? -8.764 5.118 6.251 1.00 97.69 76 VAL A N 1
ATOM 555 C CA . VAL A 1 76 ? -9.596 5.240 5.053 1.00 97.69 76 VAL A CA 1
ATOM 556 C C . VAL A 1 76 ? -8.895 4.491 3.931 1.00 97.69 76 VAL A C 1
ATOM 558 O O . VAL A 1 76 ? -7.824 4.903 3.486 1.00 97.69 76 VAL A O 1
ATOM 561 N N . VAL A 1 77 ? -9.492 3.391 3.481 1.00 97.88 77 VAL A N 1
ATOM 562 C CA . VAL A 1 77 ? -9.030 2.655 2.300 1.00 97.88 77 VAL A CA 1
ATOM 563 C C . VAL A 1 77 ? -9.790 3.178 1.088 1.00 97.88 77 VAL A C 1
ATOM 565 O O . VAL A 1 77 ? -11.018 3.249 1.106 1.00 97.88 77 VAL A O 1
ATOM 568 N N . VAL A 1 78 ? -9.058 3.572 0.052 1.00 97.88 78 VAL A N 1
ATOM 569 C CA . VAL A 1 78 ? -9.612 3.995 -1.234 1.00 97.88 78 VAL A CA 1
ATOM 570 C C . VAL A 1 78 ? -9.289 2.907 -2.240 1.00 97.88 78 VAL A C 1
ATOM 572 O O . VAL A 1 78 ? -8.142 2.780 -2.667 1.00 97.88 78 VAL A O 1
ATOM 575 N N . ASP A 1 79 ? -10.301 2.113 -2.577 1.00 97.75 79 ASP A N 1
ATOM 576 C CA . ASP A 1 79 ? -10.185 1.108 -3.626 1.00 97.75 79 ASP A CA 1
ATOM 577 C C . ASP A 1 79 ? -10.176 1.790 -4.998 1.00 97.75 79 ASP A C 1
ATOM 579 O O . ASP A 1 79 ? -11.139 2.452 -5.388 1.00 97.75 79 ASP A O 1
ATOM 583 N N . ASP A 1 80 ? -9.073 1.640 -5.719 1.00 97.06 80 ASP A N 1
ATOM 584 C CA . ASP A 1 80 ? -8.860 2.200 -7.049 1.00 97.06 80 ASP A CA 1
ATOM 585 C C . ASP A 1 80 ? -9.298 1.188 -8.111 1.00 97.06 80 ASP A C 1
ATOM 587 O O . ASP A 1 80 ? -8.488 0.739 -8.903 1.00 97.06 80 ASP A O 1
ATOM 591 N N . GLU A 1 81 ? -10.569 0.770 -8.112 1.00 97.38 81 GLU A N 1
ATOM 592 C CA . GLU A 1 81 ? -11.128 -0.187 -9.089 1.00 97.38 81 GLU A CA 1
ATOM 593 C C . GLU A 1 81 ? -10.370 -1.539 -9.109 1.00 97.38 81 GLU A C 1
ATOM 595 O O . GLU A 1 81 ? -9.904 -2.038 -10.141 1.00 97.38 81 GLU A O 1
ATOM 600 N N . SER A 1 82 ? -10.231 -2.165 -7.938 1.00 97.94 82 SER A N 1
ATOM 601 C CA . SER A 1 82 ? -9.579 -3.474 -7.842 1.00 97.94 82 SER A CA 1
ATOM 602 C C . SER A 1 82 ? -10.417 -4.596 -8.454 1.00 97.94 82 SER A C 1
ATOM 604 O O . SER A 1 82 ? -11.646 -4.586 -8.450 1.00 97.94 82 SER A O 1
ATOM 606 N N . THR A 1 83 ? -9.725 -5.626 -8.941 1.00 98.25 83 THR A N 1
ATOM 607 C CA . THR A 1 83 ? -10.334 -6.798 -9.605 1.00 98.25 83 THR A CA 1
ATOM 608 C C . THR A 1 83 ? -10.100 -8.114 -8.862 1.00 98.25 83 THR A C 1
ATOM 610 O O . THR A 1 83 ? -10.609 -9.156 -9.264 1.00 98.25 83 THR A O 1
ATOM 613 N N . ASP A 1 84 ? -9.339 -8.076 -7.771 1.00 98.12 84 ASP A N 1
ATOM 614 C CA . ASP A 1 84 ? -8.866 -9.242 -7.019 1.00 98.12 84 ASP A CA 1
ATOM 615 C C . ASP A 1 84 ? -9.582 -9.450 -5.671 1.00 98.12 84 ASP A C 1
ATOM 617 O O . ASP A 1 84 ? -9.208 -10.330 -4.899 1.00 98.12 84 ASP A O 1
ATOM 621 N N . GLY A 1 85 ? -10.597 -8.635 -5.369 1.00 97.12 85 GLY A N 1
ATOM 622 C CA . GLY A 1 85 ? -11.300 -8.664 -4.087 1.00 97.12 85 GLY A CA 1
ATOM 623 C C . GLY A 1 85 ? -10.682 -7.793 -2.988 1.00 97.12 85 GLY A C 1
ATOM 624 O O . GLY A 1 85 ? -11.071 -7.948 -1.834 1.00 97.12 85 GLY A O 1
ATOM 625 N N . THR A 1 86 ? -9.780 -6.858 -3.313 1.00 97.62 86 THR A N 1
ATOM 626 C CA . THR A 1 86 ? -9.184 -5.903 -2.351 1.00 97.62 86 THR A CA 1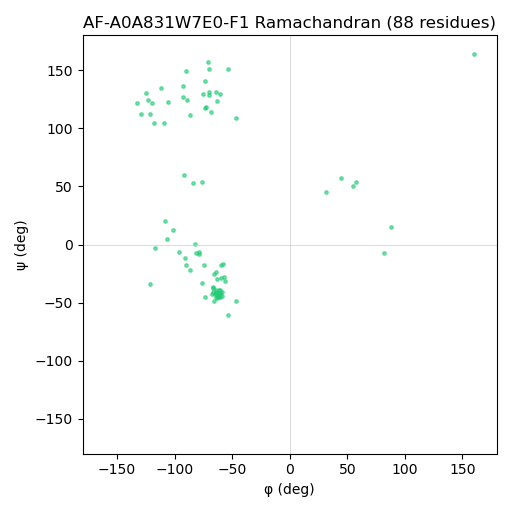
ATOM 627 C C . THR A 1 86 ? -10.220 -5.252 -1.436 1.00 97.62 86 THR A C 1
ATOM 629 O O . THR A 1 86 ? -10.058 -5.290 -0.221 1.00 97.62 86 THR A O 1
ATOM 632 N N . GLY A 1 87 ? -11.318 -4.730 -1.993 1.00 94.31 87 GLY A N 1
ATOM 633 C CA . GLY A 1 87 ? -12.376 -4.097 -1.200 1.00 94.31 87 GLY A CA 1
ATOM 634 C C . GLY A 1 87 ? -13.101 -5.037 -0.228 1.00 94.31 87 GLY A C 1
ATOM 635 O O . GLY A 1 87 ? -13.643 -4.567 0.761 1.00 94.31 87 GLY A O 1
ATOM 636 N N . ALA A 1 88 ? -13.106 -6.351 -0.478 1.00 96.00 88 ALA A N 1
ATOM 637 C CA . ALA A 1 88 ? -13.665 -7.343 0.445 1.00 96.00 88 ALA A CA 1
ATOM 638 C C . ALA A 1 88 ? -12.651 -7.814 1.504 1.00 96.00 88 ALA A C 1
ATOM 640 O O . ALA A 1 88 ? -13.048 -8.357 2.532 1.00 96.00 88 ALA A O 1
ATOM 641 N N . ALA A 1 89 ? -11.353 -7.657 1.229 1.00 96.06 89 ALA A N 1
ATOM 642 C CA . ALA A 1 89 ? -10.262 -8.027 2.129 1.00 96.06 89 ALA A CA 1
ATOM 643 C C . ALA A 1 89 ? -9.841 -6.889 3.079 1.00 96.06 89 ALA A C 1
ATOM 645 O O . ALA A 1 89 ? -9.139 -7.155 4.060 1.00 96.06 89 ALA A O 1
ATOM 646 N N . ALA A 1 90 ? -10.216 -5.647 2.755 1.00 92.12 90 ALA A N 1
ATOM 647 C CA . ALA A 1 90 ? -10.049 -4.456 3.585 1.00 92.12 90 ALA A CA 1
ATOM 648 C C . ALA A 1 90 ? -11.115 -4.400 4.691 1.00 92.12 90 ALA A C 1
ATOM 650 O O . ALA A 1 90 ? -10.743 -4.098 5.846 1.00 92.12 90 ALA A O 1
#

Sequence (90 aa):
MDSVWTALAATAALLWWALLALPWRPWRTAERLEGTGAAASDLSGVTVLIPARNEAATIGRILAALAGQGPGLRVVVVDDESTDGTGAAA

Foldseek 3Di:
DVVVVVVVVVVVVVVVVVQCPDPVNPVDPPDDDDDPPDDADQCLVEEAEAEDAQCLVPQLVVVVVQVVNHPNYHYHYDDPPHDNCNVVSD

pLDDT: mean 92.06, std 8.61, range [64.69, 98.31]